Protein AF-A0A1M5VIG8-F1 (afdb_monomer_lite)

Sequence (76 aa):
MMQISRKDKEKIIESIKNGRIDAADISFPNLIDD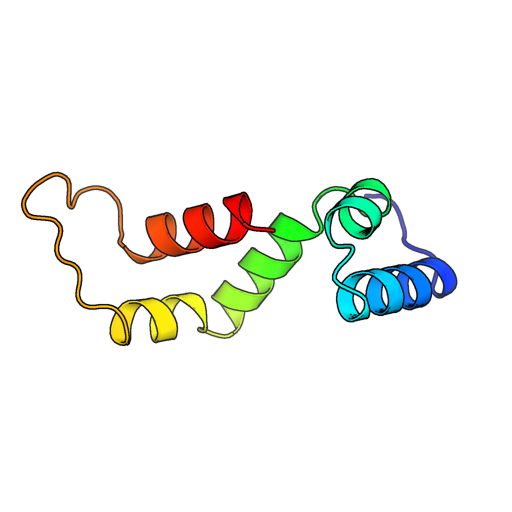IIMKMNRKGLIKDLTKAFKDKRKKNKHIPMENILALSIAAKM

Organism: NCBI:txid1121264

pLDDT: mean 82.24, std 12.68, range [39.16, 96.19]

Foldseek 3Di:
DDDDDPVLVVVLVVCVVVVNNVVSCVSPPCPLVVVLVVCVVVCVLVVVLVVDDDPDPDDCVDPPSVVVSVVSSVVD

Structure (mmCIF, N/CA/C/O backbone):
data_AF-A0A1M5VIG8-F1
#
_entry.id   AF-A0A1M5VIG8-F1
#
loop_
_atom_site.group_PDB
_atom_site.id
_atom_site.type_symbol
_atom_site.label_atom_id
_atom_site.label_alt_id
_atom_site.label_comp_id
_atom_site.label_asym_id
_atom_site.label_entity_id
_atom_site.label_seq_id
_atom_site.pdbx_PDB_ins_code
_atom_site.Cartn_x
_atom_site.Cartn_y
_atom_site.Cartn_z
_atom_site.occupancy
_atom_site.B_iso_or_equiv
_atom_site.auth_seq_id
_atom_site.auth_comp_id
_atom_site.auth_asym_id
_atom_site.auth_atom_id
_atom_site.pdbx_PDB_model_num
ATOM 1 N N . MET A 1 1 ? 5.204 14.801 -16.295 1.00 39.16 1 MET A N 1
ATOM 2 C CA . MET A 1 1 ? 4.972 13.362 -16.555 1.00 39.16 1 MET A CA 1
ATOM 3 C C . MET A 1 1 ? 6.105 12.857 -17.428 1.00 39.16 1 MET A C 1
ATOM 5 O O . MET A 1 1 ? 6.200 13.306 -18.562 1.00 39.16 1 MET A O 1
ATOM 9 N N . MET A 1 2 ? 6.986 11.995 -16.917 1.00 47.09 2 MET A N 1
ATOM 10 C CA . MET A 1 2 ? 7.971 11.328 -17.776 1.00 47.09 2 MET A CA 1
ATOM 11 C C . MET A 1 2 ? 7.264 10.223 -18.568 1.00 47.09 2 MET A C 1
ATOM 13 O O . MET A 1 2 ? 6.612 9.354 -17.991 1.00 47.09 2 MET A O 1
ATOM 17 N N . GLN A 1 3 ? 7.347 10.286 -19.897 1.00 49.78 3 GLN A N 1
ATOM 18 C CA . GLN A 1 3 ? 6.888 9.213 -20.775 1.00 49.78 3 GLN A CA 1
ATOM 19 C C . GLN A 1 3 ? 7.867 8.039 -20.668 1.00 49.78 3 GLN A C 1
ATOM 21 O O . GLN A 1 3 ? 8.995 8.124 -21.143 1.00 49.78 3 GLN A O 1
ATOM 26 N N . ILE A 1 4 ? 7.433 6.944 -20.042 1.00 55.78 4 ILE A N 1
ATOM 27 C CA . ILE A 1 4 ? 8.210 5.701 -19.974 1.00 55.78 4 ILE A CA 1
ATOM 28 C C . ILE A 1 4 ? 8.262 5.067 -21.370 1.00 55.78 4 ILE A C 1
ATOM 30 O O . ILE A 1 4 ? 7.213 4.753 -21.950 1.00 55.78 4 ILE A O 1
ATOM 34 N N . SER A 1 5 ? 9.464 4.822 -21.892 1.00 56.06 5 SER A N 1
ATOM 35 C CA . SER A 1 5 ? 9.658 3.998 -23.088 1.00 56.06 5 SER A CA 1
ATOM 36 C C . SER A 1 5 ? 9.262 2.545 -22.801 1.00 56.06 5 SER A C 1
ATOM 38 O O . SER A 1 5 ? 9.428 2.049 -21.690 1.00 56.06 5 SER A O 1
ATOM 40 N N . ARG A 1 6 ? 8.755 1.801 -23.793 1.00 58.47 6 ARG A N 1
ATOM 41 C CA . ARG A 1 6 ? 8.380 0.381 -23.600 1.00 58.47 6 ARG A CA 1
ATOM 42 C C . ARG A 1 6 ? 9.529 -0.468 -23.027 1.00 58.47 6 ARG A C 1
ATOM 44 O O . ARG A 1 6 ? 9.259 -1.343 -22.212 1.00 58.47 6 ARG A O 1
ATOM 51 N N . LYS A 1 7 ? 10.783 -0.154 -23.383 1.00 60.88 7 LYS A N 1
ATOM 52 C CA . LYS A 1 7 ? 11.991 -0.827 -22.865 1.00 60.88 7 LYS A CA 1
ATOM 53 C C . LYS A 1 7 ? 12.201 -0.633 -21.361 1.00 60.88 7 LYS A C 1
ATOM 55 O O . LYS A 1 7 ? 12.626 -1.561 -20.681 1.00 60.88 7 LYS A O 1
ATOM 60 N N . ASP A 1 8 ? 11.863 0.537 -20.828 1.00 68.19 8 ASP A N 1
ATOM 61 C CA . ASP A 1 8 ? 12.030 0.814 -19.400 1.00 68.19 8 ASP A CA 1
ATOM 62 C C . ASP A 1 8 ? 10.995 0.049 -18.566 1.00 68.19 8 ASP A C 1
ATOM 64 O O . ASP A 1 8 ? 11.310 -0.424 -17.478 1.00 68.19 8 ASP A O 1
ATOM 68 N N . LYS A 1 9 ? 9.787 -0.186 -19.107 1.00 70.62 9 LYS A N 1
ATOM 69 C CA . LYS A 1 9 ? 8.762 -1.005 -18.434 1.00 70.62 9 LYS A CA 1
ATOM 70 C C . LYS A 1 9 ? 9.201 -2.449 -18.226 1.00 70.62 9 LYS A C 1
ATOM 72 O O . LYS A 1 9 ? 8.956 -2.998 -17.158 1.00 70.62 9 LYS A O 1
ATOM 77 N N . GLU A 1 10 ? 9.825 -3.069 -19.223 1.00 78.25 10 GLU A N 1
ATOM 78 C CA . GLU A 1 10 ? 10.304 -4.453 -19.114 1.00 78.25 10 GLU A CA 1
ATOM 79 C C . GLU A 1 10 ? 11.384 -4.573 -18.038 1.00 78.25 10 GLU A C 1
ATOM 81 O O . GLU A 1 10 ? 11.294 -5.437 -17.167 1.00 78.25 10 GLU A O 1
ATOM 86 N N . LYS A 1 11 ? 12.332 -3.631 -18.027 1.00 77.12 11 LYS A N 1
ATOM 87 C CA . LYS A 1 11 ? 13.405 -3.562 -17.031 1.00 77.12 11 LYS A CA 1
ATOM 88 C C . LYS A 1 11 ? 12.883 -3.292 -15.614 1.00 77.12 11 LYS A C 1
ATOM 90 O O . LYS A 1 11 ? 13.375 -3.878 -14.649 1.00 77.12 11 LYS A O 1
ATOM 95 N N . ILE A 1 12 ? 11.865 -2.440 -15.479 1.00 75.88 12 ILE A N 1
ATOM 96 C CA . ILE A 1 12 ? 11.158 -2.199 -14.212 1.00 75.88 12 ILE A CA 1
ATOM 97 C C . ILE A 1 12 ? 10.473 -3.484 -13.737 1.00 75.88 12 ILE A C 1
ATOM 99 O O . ILE A 1 12 ? 10.654 -3.885 -12.591 1.00 75.88 12 ILE A O 1
ATOM 103 N N . ILE A 1 13 ? 9.738 -4.175 -14.614 1.00 79.06 13 ILE A N 1
ATOM 104 C CA . ILE A 1 13 ? 9.061 -5.437 -14.278 1.00 79.06 13 ILE A CA 1
ATOM 105 C C . ILE A 1 13 ? 10.075 -6.503 -13.854 1.00 79.06 13 ILE A C 1
ATOM 107 O O . ILE A 1 13 ? 9.833 -7.227 -12.891 1.00 79.06 13 ILE A O 1
ATOM 111 N N . GLU A 1 14 ? 11.208 -6.605 -14.544 1.00 83.06 14 GLU A N 1
ATOM 112 C CA . GLU A 1 14 ? 12.286 -7.527 -14.192 1.00 83.06 14 GLU A CA 1
ATOM 113 C C . GLU A 1 14 ? 12.913 -7.181 -12.833 1.00 83.06 14 GLU A C 1
ATOM 115 O O . GLU A 1 14 ? 13.112 -8.063 -11.999 1.00 83.06 14 GLU A O 1
ATOM 120 N N . SER A 1 15 ? 13.141 -5.895 -12.560 1.00 80.88 15 SER A N 1
ATOM 121 C CA . SER A 1 15 ? 13.654 -5.426 -11.266 1.00 80.88 15 SER A CA 1
ATOM 122 C C . SER A 1 15 ? 12.686 -5.752 -10.127 1.00 80.88 15 SER A C 1
ATOM 124 O O . SER A 1 15 ? 13.110 -6.296 -9.109 1.00 80.88 15 SER A O 1
ATOM 126 N N . ILE A 1 16 ? 11.381 -5.527 -10.329 1.00 80.50 16 ILE A N 1
ATOM 127 C CA . ILE A 1 16 ? 10.328 -5.889 -9.367 1.00 80.50 16 ILE A CA 1
ATOM 128 C C . ILE A 1 16 ? 10.297 -7.406 -9.138 1.00 80.50 16 ILE A C 1
ATOM 130 O O . ILE A 1 16 ? 10.261 -7.848 -7.991 1.00 80.50 16 ILE A O 1
ATOM 134 N N . LYS A 1 17 ? 10.347 -8.221 -10.203 1.00 81.19 17 LYS A N 1
ATOM 135 C CA . LYS A 1 17 ? 10.373 -9.694 -10.097 1.00 81.19 17 LYS A CA 1
ATOM 136 C C . LYS A 1 17 ? 11.578 -10.202 -9.309 1.00 81.19 17 LYS A C 1
ATOM 138 O O . LYS A 1 17 ? 11.452 -11.166 -8.563 1.00 81.19 17 LYS A O 1
ATOM 143 N N . ASN A 1 18 ? 12.717 -9.533 -9.451 1.00 83.88 18 ASN A N 1
ATOM 144 C CA . ASN A 1 18 ? 13.950 -9.850 -8.737 1.00 83.88 18 ASN A CA 1
ATOM 145 C C . ASN A 1 18 ? 14.005 -9.241 -7.321 1.00 83.88 18 ASN A C 1
ATOM 147 O O . ASN A 1 18 ? 15.046 -9.310 -6.671 1.00 83.88 18 ASN A O 1
ATOM 151 N N . GLY A 1 19 ? 12.914 -8.626 -6.847 1.00 78.88 19 GLY A N 1
ATOM 152 C CA . GLY A 1 19 ? 12.816 -8.020 -5.517 1.00 78.88 19 GLY A CA 1
ATOM 153 C C . GLY A 1 19 ? 13.578 -6.701 -5.356 1.00 78.88 19 GLY A C 1
ATOM 154 O O . GLY A 1 19 ? 13.736 -6.229 -4.236 1.00 78.88 19 GLY A O 1
ATOM 155 N N . ARG A 1 20 ? 14.053 -6.092 -6.449 1.00 80.56 20 ARG A N 1
ATOM 156 C CA . ARG A 1 20 ? 14.794 -4.819 -6.459 1.00 80.56 20 ARG A CA 1
ATOM 157 C C . ARG A 1 20 ? 13.842 -3.652 -6.722 1.00 80.56 20 ARG A C 1
ATOM 159 O O . ARG A 1 20 ? 13.912 -3.012 -7.772 1.00 80.56 20 ARG A O 1
ATOM 166 N N . ILE A 1 21 ? 12.923 -3.423 -5.787 1.00 74.88 21 ILE A N 1
ATOM 167 C CA . ILE A 1 21 ? 11.877 -2.396 -5.910 1.00 74.88 21 ILE A CA 1
ATOM 168 C C . ILE A 1 21 ? 12.482 -0.988 -5.821 1.00 74.88 21 ILE A C 1
ATOM 170 O O . ILE A 1 21 ? 12.143 -0.152 -6.652 1.00 74.88 21 ILE A O 1
ATOM 174 N N . ASP A 1 22 ? 13.481 -0.770 -4.962 1.00 69.31 22 ASP A N 1
ATOM 175 C CA . ASP A 1 22 ? 14.198 0.513 -4.858 1.00 69.31 22 ASP A CA 1
ATOM 176 C C . ASP A 1 22 ? 14.799 0.959 -6.204 1.00 69.31 22 ASP A C 1
ATOM 178 O O . ASP A 1 22 ? 14.671 2.103 -6.636 1.00 69.31 22 ASP A O 1
ATOM 182 N N . ALA A 1 23 ? 15.429 0.022 -6.922 1.00 68.00 23 ALA A N 1
ATOM 183 C CA . ALA A 1 23 ? 16.023 0.291 -8.231 1.00 68.00 23 ALA A CA 1
ATOM 184 C C . ALA A 1 23 ? 14.960 0.593 -9.305 1.00 68.00 23 ALA A C 1
ATOM 186 O O . ALA A 1 23 ? 15.214 1.343 -10.255 1.00 68.00 23 ALA A O 1
ATOM 187 N N . ALA A 1 24 ? 13.769 0.007 -9.158 1.00 70.69 24 ALA A N 1
ATOM 188 C CA . ALA A 1 24 ? 12.631 0.263 -10.024 1.00 70.69 24 ALA A CA 1
ATOM 189 C C . ALA A 1 24 ? 12.003 1.642 -9.754 1.00 70.69 24 ALA A C 1
ATOM 191 O O . ALA A 1 24 ? 11.653 2.325 -10.714 1.00 70.69 24 ALA A O 1
ATOM 192 N N . ASP A 1 25 ? 11.920 2.072 -8.492 1.00 68.38 25 ASP A N 1
ATOM 193 C CA . ASP A 1 25 ? 11.361 3.373 -8.098 1.00 68.38 25 ASP A CA 1
ATOM 194 C C . ASP A 1 25 ? 12.276 4.546 -8.496 1.00 68.38 25 ASP A C 1
ATOM 196 O O . ASP A 1 25 ? 11.801 5.539 -9.043 1.00 68.38 25 ASP A O 1
ATOM 200 N N . ILE A 1 26 ? 13.608 4.393 -8.397 1.00 70.38 26 ILE A N 1
ATOM 201 C CA . ILE A 1 26 ? 14.570 5.375 -8.951 1.00 70.38 26 ILE A CA 1
ATOM 202 C C . ILE A 1 26 ? 14.341 5.589 -10.457 1.00 70.38 26 ILE A C 1
ATOM 204 O O . ILE A 1 26 ? 14.480 6.699 -10.972 1.00 70.38 26 ILE A O 1
ATOM 208 N N . SER A 1 27 ? 13.996 4.515 -11.172 1.00 67.50 27 SER A N 1
ATOM 209 C CA . SER A 1 27 ? 13.754 4.549 -12.619 1.00 67.50 27 SER A CA 1
ATOM 210 C C . SER A 1 27 ? 12.353 5.056 -12.974 1.00 67.50 27 SER A C 1
ATOM 212 O O . SER A 1 27 ? 12.134 5.524 -14.093 1.00 67.50 27 SER A O 1
ATOM 214 N N . PHE A 1 28 ? 11.398 4.958 -12.046 1.00 70.25 28 PHE A N 1
ATOM 215 C CA . PHE A 1 28 ? 10.030 5.412 -12.232 1.00 70.25 28 PHE A CA 1
ATOM 216 C C . PHE A 1 28 ? 9.542 6.170 -10.997 1.00 70.25 28 PHE A C 1
ATOM 218 O O . PHE A 1 28 ? 8.938 5.573 -10.107 1.00 70.25 28 PHE A O 1
ATOM 225 N N . PRO A 1 29 ? 9.770 7.496 -10.963 1.00 67.62 29 PRO A N 1
ATOM 226 C CA . PRO A 1 29 ? 9.322 8.324 -9.859 1.00 67.62 29 PRO A CA 1
ATOM 227 C C . PRO A 1 29 ? 7.816 8.140 -9.653 1.00 67.62 29 PRO A C 1
ATOM 229 O O . PRO A 1 29 ? 7.043 8.319 -10.602 1.00 67.62 29 PRO A O 1
ATOM 232 N N . ASN A 1 30 ? 7.409 7.837 -8.419 1.00 80.25 30 ASN A N 1
ATOM 233 C CA . ASN A 1 30 ? 6.034 7.523 -8.003 1.00 80.25 30 ASN A CA 1
ATOM 234 C C . ASN A 1 30 ? 5.548 6.098 -8.346 1.00 80.25 30 ASN A C 1
ATOM 236 O O . ASN A 1 30 ? 4.338 5.858 -8.373 1.00 80.25 30 ASN A O 1
ATOM 240 N N . LEU A 1 31 ? 6.446 5.132 -8.581 1.00 82.88 31 LEU A N 1
ATOM 241 C CA . LEU A 1 31 ? 6.064 3.731 -8.802 1.00 82.88 31 LEU A CA 1
ATOM 242 C C . LEU A 1 31 ? 5.253 3.186 -7.626 1.00 82.88 31 LEU A C 1
ATOM 244 O O . LEU A 1 31 ? 4.226 2.535 -7.828 1.00 82.88 31 LEU A O 1
ATOM 248 N N . ILE A 1 32 ? 5.706 3.469 -6.405 1.00 84.75 32 ILE A N 1
ATOM 249 C CA . ILE A 1 32 ? 5.053 3.021 -5.172 1.00 84.75 32 ILE A CA 1
ATOM 250 C C . ILE A 1 32 ? 3.631 3.595 -5.076 1.00 84.75 32 ILE A C 1
ATOM 252 O O . ILE A 1 32 ? 2.675 2.847 -4.848 1.00 84.75 32 ILE A O 1
ATOM 256 N N . ASP A 1 33 ? 3.463 4.891 -5.343 1.00 86.12 33 ASP A N 1
ATOM 257 C CA . ASP A 1 33 ? 2.154 5.553 -5.317 1.00 86.12 33 ASP A CA 1
ATOM 258 C C . ASP A 1 33 ? 1.202 4.988 -6.377 1.00 86.12 33 ASP A C 1
ATOM 260 O O . ASP A 1 33 ? 0.032 4.716 -6.089 1.00 86.12 33 ASP A O 1
ATOM 264 N N . ASP A 1 34 ? 1.696 4.740 -7.592 1.00 88.06 34 ASP A N 1
ATOM 265 C CA . ASP A 1 34 ? 0.909 4.133 -8.665 1.00 88.06 34 ASP A CA 1
ATOM 266 C C . ASP A 1 34 ? 0.467 2.706 -8.312 1.00 88.06 34 ASP A C 1
ATOM 268 O O . ASP A 1 34 ? -0.674 2.313 -8.596 1.00 88.06 34 ASP A O 1
ATOM 272 N N . ILE A 1 35 ? 1.333 1.932 -7.649 1.00 88.94 35 ILE A N 1
ATOM 273 C CA . ILE A 1 35 ? 1.005 0.592 -7.157 1.00 88.94 35 ILE A CA 1
ATOM 274 C C . ILE A 1 35 ? -0.093 0.680 -6.097 1.00 88.94 35 ILE A C 1
ATOM 276 O O . ILE A 1 35 ? -1.122 0.013 -6.244 1.00 88.94 35 ILE A O 1
ATOM 280 N N . IL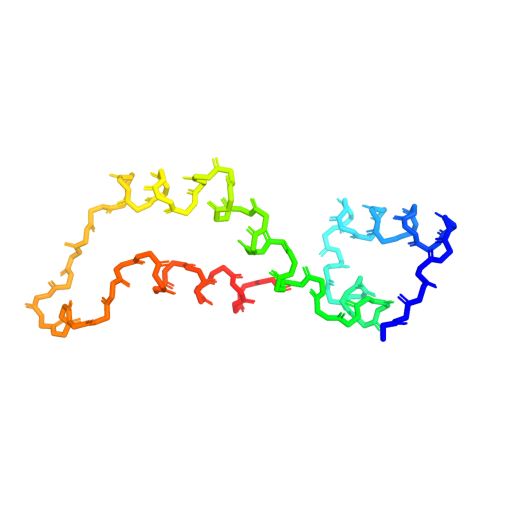E A 1 36 ? 0.057 1.538 -5.087 1.00 91.50 36 ILE A N 1
ATOM 281 C CA . ILE A 1 36 ? -0.944 1.722 -4.026 1.00 91.50 36 ILE A CA 1
ATOM 282 C C . ILE A 1 36 ? -2.274 2.201 -4.611 1.00 91.50 36 ILE A C 1
ATOM 284 O O . ILE A 1 36 ? -3.335 1.659 -4.284 1.00 91.50 36 ILE A O 1
ATOM 288 N N . MET A 1 37 ? -2.245 3.160 -5.538 1.00 92.81 37 MET A N 1
ATOM 289 C CA . MET A 1 37 ? -3.445 3.658 -6.204 1.00 92.81 37 MET A CA 1
ATOM 290 C C . MET A 1 37 ? -4.134 2.546 -7.003 1.00 92.81 37 MET A C 1
ATOM 292 O O . MET A 1 37 ? -5.365 2.420 -6.972 1.00 92.81 37 MET A O 1
ATOM 296 N N . LYS A 1 38 ? -3.369 1.690 -7.691 1.00 93.69 38 LYS A N 1
ATOM 297 C CA . LYS A 1 38 ? -3.924 0.539 -8.411 1.00 93.69 38 LYS A CA 1
ATOM 298 C C . LYS A 1 38 ? -4.491 -0.513 -7.459 1.00 93.69 38 LYS A C 1
ATOM 300 O O . LYS A 1 38 ? -5.555 -1.062 -7.756 1.00 93.69 38 LYS A O 1
ATOM 305 N N . MET A 1 39 ? -3.832 -0.770 -6.329 1.00 94.06 39 MET A N 1
ATOM 306 C CA . MET A 1 39 ? -4.325 -1.663 -5.276 1.00 94.06 39 MET A CA 1
ATOM 307 C C . MET A 1 39 ? -5.654 -1.167 -4.712 1.00 94.06 39 MET A C 1
ATOM 309 O O . MET A 1 39 ? -6.596 -1.951 -4.594 1.00 94.06 39 MET A O 1
ATOM 313 N N . ASN A 1 40 ? -5.762 0.135 -4.442 1.00 93.50 40 ASN A N 1
ATOM 314 C CA . ASN A 1 40 ? -6.990 0.743 -3.949 1.00 93.50 40 ASN A CA 1
ATOM 315 C C . ASN A 1 40 ? -8.135 0.626 -4.971 1.00 93.50 40 ASN A C 1
ATOM 317 O O . ASN A 1 40 ? -9.215 0.147 -4.638 1.00 93.50 40 ASN A O 1
ATOM 321 N N . ARG A 1 41 ? -7.883 0.953 -6.249 1.00 95.19 41 ARG A N 1
ATOM 322 C CA . ARG A 1 41 ? -8.883 0.823 -7.332 1.00 95.19 41 ARG A CA 1
ATOM 323 C C . ARG A 1 41 ? -9.369 -0.614 -7.546 1.00 95.19 41 ARG A C 1
ATOM 325 O O . ARG A 1 41 ? -10.500 -0.809 -7.973 1.00 95.19 41 ARG A O 1
ATOM 332 N N . LYS A 1 42 ? -8.524 -1.613 -7.275 1.00 96.19 42 LYS A N 1
ATOM 333 C CA . LYS A 1 42 ? -8.886 -3.039 -7.336 1.00 96.19 42 LYS A CA 1
ATOM 334 C C . LYS A 1 42 ? -9.575 -3.554 -6.066 1.00 96.19 42 LYS A C 1
ATOM 336 O O . LYS A 1 42 ? -9.941 -4.721 -6.031 1.00 96.19 42 LYS A O 1
ATOM 341 N N . GLY A 1 43 ? -9.728 -2.726 -5.032 1.00 94.62 43 GLY A N 1
ATOM 342 C CA . GLY A 1 43 ? -10.315 -3.127 -3.751 1.00 94.62 43 GLY A CA 1
ATOM 343 C C . GLY A 1 43 ? -9.373 -3.907 -2.828 1.00 94.62 43 GLY A C 1
ATOM 344 O O . GLY A 1 43 ? -9.787 -4.286 -1.737 1.00 94.62 43 GLY A O 1
ATOM 345 N N . LEU A 1 44 ? -8.098 -4.090 -3.196 1.00 94.94 44 LEU A N 1
ATOM 346 C CA . LEU A 1 44 ? -7.151 -4.901 -2.419 1.00 94.94 44 LEU A CA 1
ATOM 347 C C . LEU A 1 44 ? -6.907 -4.329 -1.019 1.00 94.94 44 LEU A C 1
ATOM 349 O O . LEU A 1 44 ? -6.865 -5.081 -0.054 1.00 94.94 44 LEU A O 1
ATOM 353 N N . ILE A 1 45 ? -6.796 -3.003 -0.885 1.00 94.38 45 ILE A N 1
ATOM 354 C CA . ILE A 1 45 ? -6.621 -2.349 0.425 1.00 94.38 45 ILE A CA 1
ATOM 355 C C . ILE A 1 45 ? -7.832 -2.602 1.330 1.00 94.38 45 ILE A C 1
ATOM 357 O O . ILE A 1 45 ? -7.680 -2.884 2.520 1.00 94.38 45 ILE A O 1
ATOM 361 N N . LYS A 1 46 ? -9.039 -2.567 0.760 1.00 93.62 46 LYS A N 1
ATOM 362 C CA . LYS A 1 46 ? -10.280 -2.852 1.480 1.00 93.62 46 LYS A CA 1
ATOM 363 C C . LYS A 1 46 ? -10.344 -4.313 1.919 1.00 93.62 46 LYS A C 1
ATOM 365 O O . LYS A 1 46 ? -10.726 -4.595 3.052 1.00 93.62 46 LYS A O 1
ATOM 370 N N . ASP A 1 47 ? -9.950 -5.243 1.056 1.00 94.62 47 ASP A N 1
ATOM 371 C CA . ASP A 1 47 ? -9.947 -6.669 1.387 1.00 94.62 47 ASP A CA 1
ATOM 372 C C . ASP A 1 47 ? -8.879 -7.020 2.430 1.00 94.62 47 ASP A C 1
ATOM 374 O O . ASP A 1 47 ? -9.175 -7.747 3.378 1.00 94.62 47 ASP A O 1
ATOM 378 N N . LEU A 1 48 ? -7.690 -6.412 2.351 1.00 92.75 48 LEU A N 1
ATOM 379 C CA . LEU A 1 48 ? -6.681 -6.491 3.412 1.00 92.75 48 LEU A CA 1
ATOM 380 C C . LEU A 1 48 ? -7.232 -5.944 4.732 1.00 92.75 48 LEU A C 1
ATOM 382 O O . LEU A 1 48 ? -7.097 -6.583 5.772 1.00 92.75 48 LEU A O 1
ATOM 386 N N . THR A 1 49 ? -7.922 -4.805 4.695 1.00 92.12 49 THR A N 1
ATOM 387 C CA . THR A 1 49 ? -8.539 -4.215 5.892 1.00 92.12 49 THR A CA 1
ATOM 388 C C . THR A 1 49 ? -9.568 -5.145 6.534 1.00 92.12 49 THR A C 1
ATOM 390 O O . THR A 1 49 ? -9.639 -5.213 7.756 1.00 92.12 49 THR A O 1
ATOM 393 N N . LYS A 1 50 ? -10.342 -5.902 5.746 1.00 92.25 50 LYS A N 1
ATOM 394 C CA . LYS A 1 50 ? -11.269 -6.916 6.282 1.00 92.25 50 LYS A CA 1
ATOM 395 C C . LYS A 1 50 ? -10.538 -8.116 6.886 1.00 92.25 50 LYS A C 1
ATOM 397 O O . LYS A 1 50 ? -11.009 -8.674 7.873 1.00 92.25 50 LYS A O 1
ATOM 402 N N . ALA A 1 51 ? -9.419 -8.526 6.288 1.00 93.00 51 ALA A N 1
ATOM 403 C CA . ALA A 1 51 ? -8.622 -9.653 6.767 1.00 93.00 51 ALA A CA 1
ATOM 404 C C . ALA A 1 51 ? -7.906 -9.333 8.093 1.00 93.00 51 ALA A C 1
ATOM 406 O O . ALA A 1 51 ? -7.773 -10.201 8.958 1.00 93.00 51 ALA A O 1
ATOM 407 N N . PHE A 1 52 ? -7.470 -8.085 8.284 1.00 88.88 52 PHE A N 1
ATOM 408 C CA . PHE A 1 52 ? -6.817 -7.645 9.513 1.00 88.88 52 PHE A CA 1
ATOM 409 C C . PHE A 1 52 ? -7.820 -7.096 10.529 1.00 88.88 52 PHE A C 1
ATOM 411 O O . PHE A 1 52 ? -8.399 -6.027 10.360 1.00 88.88 52 PHE A O 1
ATOM 418 N N . LYS A 1 53 ? -7.953 -7.776 11.672 1.00 87.94 53 LYS A N 1
ATOM 419 C CA . LYS A 1 53 ? -8.693 -7.221 12.812 1.00 87.94 53 LYS A CA 1
ATOM 420 C C . LYS A 1 53 ? -7.979 -5.975 13.346 1.00 87.94 53 LYS A C 1
ATOM 422 O O . LYS A 1 53 ? -6.860 -6.079 13.849 1.00 87.94 53 LYS A O 1
ATOM 427 N N . ASP A 1 54 ? -8.646 -4.823 13.309 1.00 90.19 54 ASP A N 1
ATOM 428 C CA . ASP A 1 54 ? -8.124 -3.588 13.899 1.00 90.19 54 ASP A CA 1
ATOM 429 C C . ASP A 1 54 ? -8.049 -3.713 15.433 1.00 90.19 54 ASP A C 1
ATOM 431 O O . ASP A 1 54 ? -9.065 -3.787 16.132 1.00 90.19 54 ASP A O 1
ATOM 435 N N . LYS A 1 55 ? -6.822 -3.771 15.962 1.00 89.56 55 LYS A N 1
ATOM 436 C CA . LYS A 1 55 ? -6.534 -3.902 17.401 1.00 89.56 55 LYS A CA 1
ATOM 437 C C . LYS A 1 55 ? -6.386 -2.550 18.108 1.00 89.56 55 LYS A C 1
ATOM 439 O O . LYS A 1 55 ? -6.148 -2.521 19.318 1.00 89.56 55 LYS A O 1
ATOM 444 N N . ARG A 1 56 ? -6.491 -1.425 17.391 1.00 89.88 56 ARG A N 1
ATOM 445 C CA . ARG A 1 56 ? -6.278 -0.092 17.968 1.00 89.88 56 ARG A CA 1
ATOM 446 C C . ARG A 1 56 ? -7.395 0.247 18.955 1.00 89.88 56 ARG A C 1
ATOM 448 O O . ARG A 1 56 ? -8.580 0.251 18.618 1.00 89.88 56 ARG A O 1
ATOM 455 N N . LYS A 1 57 ? -7.004 0.559 20.195 1.00 84.50 57 LYS A N 1
ATOM 456 C CA . LYS A 1 57 ? -7.928 0.992 21.260 1.00 84.50 57 LYS A CA 1
ATOM 457 C C . LYS A 1 57 ? -8.296 2.475 21.139 1.00 84.50 57 LYS A C 1
ATOM 459 O O . LYS A 1 57 ? -9.457 2.831 21.300 1.00 84.50 57 LYS A O 1
ATOM 464 N N . LYS A 1 58 ? -7.302 3.326 20.862 1.00 84.50 58 LYS A N 1
ATOM 465 C CA . LYS A 1 58 ? -7.402 4.791 20.719 1.00 84.50 58 LYS A CA 1
ATOM 466 C C . LYS A 1 58 ? -6.916 5.205 19.319 1.00 84.50 58 LYS A C 1
ATOM 468 O O . LYS A 1 58 ? -6.272 4.406 18.646 1.00 84.50 58 LYS A O 1
ATOM 473 N N . ASN A 1 59 ? -7.215 6.436 18.897 1.00 78.94 59 ASN A N 1
ATOM 474 C CA . ASN A 1 59 ? -6.856 6.992 17.582 1.00 78.94 59 ASN A CA 1
ATOM 475 C C . ASN A 1 59 ? -7.443 6.224 16.373 1.00 78.94 59 ASN A C 1
ATOM 477 O O . ASN A 1 59 ? -6.734 5.819 15.452 1.00 78.94 59 ASN A O 1
ATOM 481 N N . LYS A 1 60 ? -8.769 6.039 16.376 1.00 85.75 60 LYS A N 1
ATOM 482 C CA . LYS A 1 60 ? -9.534 5.533 15.219 1.00 85.75 60 LYS A CA 1
ATOM 483 C C . LYS A 1 60 ? -9.921 6.633 14.221 1.00 85.75 60 LYS A C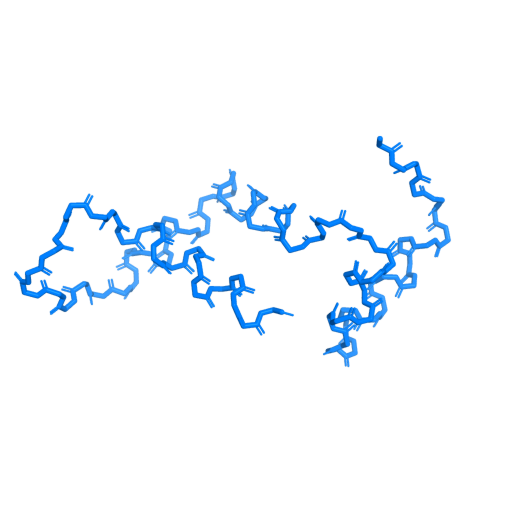 1
ATOM 485 O O . LYS A 1 60 ? -10.646 6.358 13.275 1.00 85.75 60 LYS A O 1
ATOM 490 N N . HIS A 1 61 ? -9.456 7.865 14.443 1.00 89.56 61 HIS A N 1
ATOM 491 C CA . HIS A 1 61 ? -9.695 8.980 13.527 1.00 89.56 61 HIS A CA 1
ATOM 492 C C . HIS A 1 61 ? -9.038 8.732 12.163 1.00 89.56 61 HIS A C 1
ATOM 494 O O . HIS A 1 61 ? -9.596 9.097 11.136 1.00 89.56 61 HIS A O 1
ATOM 50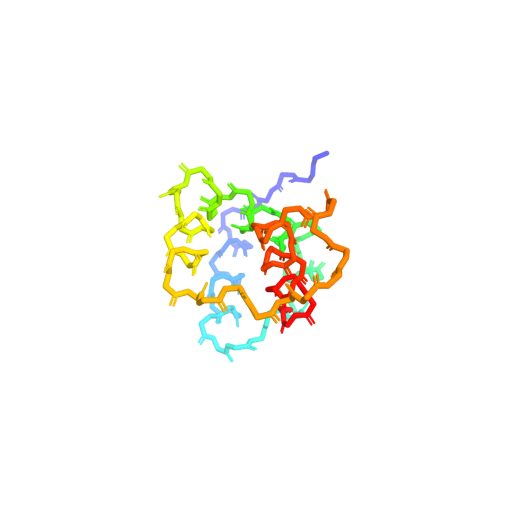0 N N . ILE A 1 62 ? -7.893 8.039 12.152 1.00 90.19 62 ILE A N 1
ATOM 501 C CA . ILE A 1 62 ? -7.247 7.582 10.921 1.00 90.19 62 ILE A CA 1
ATOM 502 C C . ILE A 1 62 ? -7.855 6.229 10.506 1.00 90.19 62 ILE A C 1
ATOM 504 O O . ILE A 1 62 ? -7.763 5.263 11.283 1.00 90.19 62 ILE A O 1
ATOM 508 N N . PRO A 1 63 ? -8.434 6.116 9.297 1.00 91.62 63 PRO A N 1
ATOM 509 C CA . PRO A 1 63 ? -8.955 4.854 8.781 1.00 91.62 63 PRO A CA 1
ATOM 510 C C . PRO A 1 63 ? -7.879 3.764 8.708 1.00 91.62 63 PRO A C 1
ATOM 512 O O . PRO A 1 63 ? -6.720 4.035 8.393 1.00 91.62 63 PRO A O 1
ATOM 515 N N . MET A 1 64 ? -8.264 2.514 8.981 1.00 92.06 64 MET A N 1
ATOM 516 C CA . MET A 1 64 ? -7.343 1.368 8.915 1.00 92.06 64 MET A CA 1
ATOM 517 C C . MET A 1 64 ? -6.779 1.169 7.499 1.00 92.06 64 MET A C 1
ATOM 519 O O . MET A 1 64 ? -5.612 0.819 7.344 1.00 92.06 64 MET A O 1
ATOM 523 N N . GLU A 1 65 ? -7.581 1.472 6.477 1.00 92.88 65 GLU A N 1
ATOM 524 C CA . GLU A 1 65 ? -7.193 1.440 5.062 1.00 92.88 65 GLU A CA 1
ATOM 525 C C . GLU A 1 65 ? -5.968 2.328 4.792 1.00 92.88 65 GLU A C 1
ATOM 527 O O . GLU A 1 65 ? -5.010 1.883 4.161 1.00 92.88 65 GLU A O 1
ATOM 532 N N . ASN A 1 66 ? -5.946 3.548 5.342 1.00 92.44 66 ASN A N 1
ATOM 533 C CA . ASN A 1 66 ? -4.831 4.484 5.182 1.00 92.44 66 ASN A CA 1
ATOM 534 C C . ASN A 1 66 ? -3.572 3.991 5.902 1.00 92.44 66 ASN A C 1
ATOM 536 O O . ASN A 1 66 ? -2.474 4.115 5.370 1.00 92.44 66 ASN A O 1
ATOM 54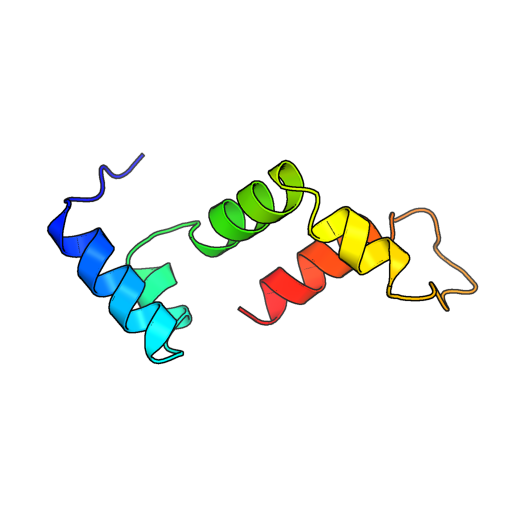0 N N . ILE A 1 67 ? -3.717 3.409 7.096 1.00 92.88 67 ILE A N 1
ATOM 541 C CA . ILE A 1 67 ? -2.576 2.845 7.830 1.00 92.88 67 ILE A CA 1
ATOM 542 C C . ILE A 1 67 ? -1.963 1.678 7.059 1.00 92.88 67 ILE A C 1
ATOM 544 O O . ILE A 1 67 ? -0.740 1.591 6.955 1.00 92.88 67 ILE A O 1
ATOM 548 N N . LEU A 1 68 ? -2.792 0.796 6.500 1.00 93.19 68 LEU A N 1
ATOM 549 C CA . LEU A 1 68 ? -2.316 -0.323 5.691 1.00 93.19 68 LEU A CA 1
ATOM 550 C C . LEU A 1 68 ? -1.639 0.162 4.408 1.00 93.19 68 LEU A C 1
ATOM 552 O O . LEU A 1 68 ? -0.556 -0.321 4.093 1.00 93.19 68 LEU A O 1
ATOM 556 N N . ALA A 1 69 ? -2.219 1.146 3.716 1.00 92.81 69 ALA A N 1
ATOM 557 C CA . ALA A 1 69 ? -1.606 1.744 2.532 1.00 92.81 69 ALA A CA 1
ATOM 558 C C . ALA A 1 69 ? -0.223 2.343 2.845 1.00 92.81 69 ALA A C 1
ATOM 560 O O . ALA A 1 69 ? 0.740 2.039 2.147 1.00 92.81 69 ALA A O 1
ATOM 561 N N . LEU A 1 70 ? -0.099 3.107 3.936 1.00 92.00 70 LEU A N 1
ATOM 562 C CA . LEU A 1 70 ? 1.180 3.670 4.389 1.00 92.00 70 LEU A CA 1
ATOM 563 C C . LEU A 1 70 ? 2.186 2.589 4.802 1.00 92.00 70 LEU A C 1
ATOM 565 O O . LEU A 1 70 ? 3.373 2.711 4.524 1.00 92.00 70 LEU A O 1
ATOM 569 N N . SER A 1 71 ? 1.720 1.517 5.445 1.00 91.94 71 SER A N 1
ATOM 570 C CA . SER A 1 71 ? 2.586 0.405 5.855 1.00 91.94 71 SER A CA 1
ATOM 571 C C . SER A 1 71 ? 3.147 -0.353 4.651 1.00 91.94 71 SER A C 1
ATOM 573 O O . SER A 1 71 ? 4.295 -0.784 4.680 1.00 91.94 71 SER A O 1
ATOM 575 N N . ILE A 1 72 ? 2.343 -0.511 3.595 1.00 90.88 72 I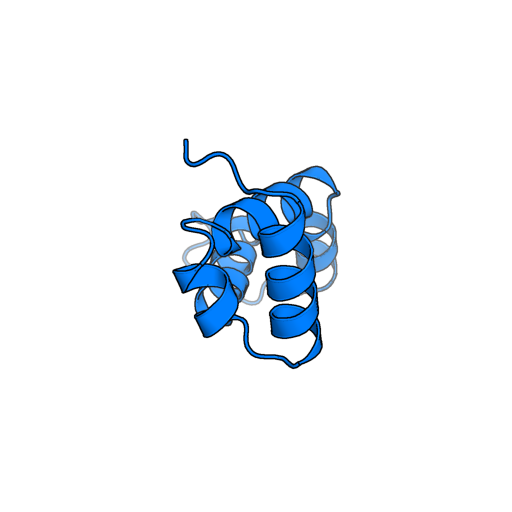LE A N 1
ATOM 576 C CA . ILE A 1 72 ? 2.788 -1.087 2.323 1.00 90.88 72 ILE A CA 1
ATOM 577 C C . ILE A 1 72 ? 3.797 -0.145 1.667 1.00 90.88 72 ILE A C 1
ATOM 579 O O . ILE A 1 72 ? 4.878 -0.602 1.318 1.00 90.88 72 ILE A O 1
ATOM 583 N N . ALA A 1 73 ? 3.486 1.153 1.582 1.00 89.00 73 ALA A N 1
ATOM 584 C CA . ALA A 1 73 ? 4.383 2.164 1.018 1.00 89.00 73 ALA A CA 1
ATOM 585 C C . ALA A 1 73 ? 5.764 2.147 1.678 1.00 89.00 73 ALA A C 1
ATOM 587 O O . ALA A 1 73 ? 6.768 2.130 0.990 1.00 89.00 73 ALA A O 1
ATOM 588 N N . ALA A 1 74 ? 5.807 2.100 3.012 1.00 88.12 74 ALA A N 1
ATOM 589 C CA . ALA A 1 74 ? 7.053 2.110 3.774 1.00 88.12 74 ALA A CA 1
ATOM 590 C C . ALA A 1 74 ? 7.865 0.809 3.660 1.00 88.12 74 ALA A C 1
ATOM 592 O O . ALA A 1 74 ? 9.027 0.776 4.061 1.00 88.12 74 ALA A O 1
ATOM 593 N N . LYS A 1 75 ? 7.239 -0.286 3.214 1.00 86.75 75 LYS A N 1
ATOM 594 C CA . LYS A 1 75 ? 7.902 -1.582 3.034 1.00 86.75 75 LYS A CA 1
ATOM 595 C C . LYS A 1 75 ? 8.479 -1.753 1.628 1.00 86.75 75 LYS A C 1
ATOM 597 O O . LYS A 1 75 ? 9.402 -2.557 1.476 1.00 86.75 75 LYS A O 1
ATOM 602 N N . MET A 1 76 ? 7.855 -1.111 0.644 1.00 81.38 76 MET A N 1
ATOM 603 C CA . MET A 1 76 ? 8.281 -1.112 -0.754 1.00 81.38 76 MET A CA 1
ATOM 604 C C . MET A 1 76 ? 9.495 -0.222 -0.950 1.00 81.38 76 MET A C 1
ATOM 606 O O . MET A 1 76 ? 10.276 -0.605 -1.844 1.00 81.38 76 MET A O 1
#

Secondary structure (DSSP, 8-state):
-----HHHHHHHHHHHHTT-HHHHHHHSTTHHHHHHHHHHHTTHHHHHHHHS----SS--SS-HHHHHHHHHHHH-

Radius of gyration: 15.08 Å; chains: 1; bounding box: 27×23×45 Å